Protein AF-A0A4P7ZDB2-F1 (afdb_monomer)

Radius of gyration: 15.03 Å; Cα contacts (8 Å, |Δi|>4): 192; chains: 1; bounding box: 40×28×38 Å

Foldseek 3Di:
DDQVVLQVLLVVLCVVVVAAEDEDDDAKAEDQVVSYIYAHRRDDLLSSLSSQLNNQCNVFPPVVHFPLLSSLRSNVSSCVSDPDDDPSSLVSQLVVSVVVVVVCVVVPPPGDDDDQPRCSCVSNVHHRDPDDD

Solvent-accessible surface area (backbone atoms only — not comparable to full-atom values): 7374 Å² total; per-residue (Å²): 137,54,51,67,58,51,39,52,48,52,51,49,55,25,60,78,66,67,34,49,81,38,88,34,94,77,61,68,46,56,39,55,92,74,34,30,32,31,30,42,79,47,75,44,66,52,40,36,44,51,44,36,25,32,51,10,50,59,73,24,51,48,65,87,54,50,70,65,44,20,52,35,21,5,47,50,39,23,57,72,69,39,96,71,79,48,73,64,30,54,53,49,52,23,54,52,48,48,51,52,49,56,53,41,65,75,50,60,89,75,56,78,75,72,59,52,86,40,67,47,28,69,63,48,70,45,83,50,63,80,76,86,126

Mean predicted aligned error: 4.01 Å

Sequence (133 aa):
MTVAQMAAHIAHLCETHEIVIEGHSRGGRAFRKERRVKIRPVKSAATYAVALHEVGHILGPWQSQTRLCSEAGAWMWAKEHALLWTPVMEQKLRACLASYMHWATRRSNHVSMPEPEHPFWALLGQPAPEASS

pLDDT: mean 92.91, std 9.24, range [42.84, 98.69]

Structure (mmCIF, N/CA/C/O backbone):
data_AF-A0A4P7ZDB2-F1
#
_entry.id   AF-A0A4P7ZDB2-F1
#
loop_
_atom_site.group_PDB
_atom_site.id
_atom_site.type_symbol
_atom_site.label_atom_id
_atom_site.label_alt_id
_atom_site.label_comp_id
_atom_site.label_asym_id
_atom_site.label_entity_id
_atom_site.label_seq_id
_atom_site.pdbx_PDB_ins_code
_atom_site.Cartn_x
_atom_site.Cartn_y
_atom_site.Cartn_z
_atom_site.occupancy
_atom_site.B_iso_or_equiv
_atom_site.auth_seq_id
_atom_site.auth_comp_id
_atom_site.auth_asym_id
_atom_site.auth_atom_id
_atom_site.pdbx_PDB_model_num
ATOM 1 N N . MET A 1 1 ? -8.780 11.590 9.733 1.00 88.00 1 MET A N 1
ATOM 2 C CA . MET A 1 1 ? -9.289 10.237 9.424 1.00 88.00 1 MET A CA 1
ATOM 3 C C . MET A 1 1 ? -9.073 9.327 10.627 1.00 88.00 1 MET A C 1
ATOM 5 O O . MET A 1 1 ? -7.991 9.364 11.200 1.00 88.00 1 MET A O 1
ATOM 9 N N . THR A 1 2 ? -10.086 8.565 11.041 1.00 96.62 2 THR A N 1
ATOM 10 C CA . THR A 1 2 ? -10.021 7.666 12.210 1.00 96.62 2 THR A CA 1
ATOM 11 C C . THR A 1 2 ? -9.536 6.262 11.834 1.00 96.62 2 THR A C 1
ATOM 13 O O . THR A 1 2 ? -9.562 5.872 10.667 1.00 96.62 2 THR A O 1
ATOM 16 N N . VAL A 1 3 ? -9.122 5.468 12.828 1.00 97.12 3 VAL A N 1
ATOM 17 C CA . VAL A 1 3 ? -8.747 4.055 12.625 1.00 97.12 3 VAL A CA 1
ATOM 18 C C . VAL A 1 3 ? -9.910 3.228 12.076 1.00 97.12 3 VAL A C 1
ATOM 20 O O . VAL A 1 3 ? -9.704 2.433 11.163 1.00 97.12 3 VAL A O 1
ATOM 23 N N . ALA A 1 4 ? -11.129 3.456 12.572 1.00 97.44 4 ALA A N 1
ATOM 24 C CA . ALA A 1 4 ? -12.321 2.762 12.094 1.00 97.44 4 ALA A CA 1
ATOM 25 C C . ALA A 1 4 ? -12.605 3.065 10.614 1.00 97.44 4 ALA A C 1
ATOM 27 O O . ALA A 1 4 ? -12.858 2.144 9.845 1.00 97.44 4 ALA A O 1
ATOM 28 N N . GLN A 1 5 ? -12.472 4.329 10.191 1.00 98.25 5 GLN A N 1
ATOM 29 C CA . GLN A 1 5 ? -12.617 4.716 8.781 1.00 98.25 5 GLN A CA 1
ATOM 30 C C . GLN A 1 5 ? -11.560 4.050 7.892 1.00 98.25 5 GLN A C 1
ATOM 32 O O . GLN A 1 5 ? -11.889 3.542 6.825 1.00 98.25 5 GLN A O 1
ATOM 37 N N . MET A 1 6 ? -10.302 3.997 8.342 1.00 98.25 6 MET A N 1
ATOM 38 C CA . MET A 1 6 ? -9.231 3.319 7.602 1.00 98.25 6 MET A CA 1
ATOM 39 C C . MET A 1 6 ? -9.490 1.816 7.449 1.00 98.25 6 MET A C 1
ATOM 41 O O . MET A 1 6 ? -9.291 1.263 6.370 1.00 98.25 6 MET A O 1
ATOM 45 N N . ALA A 1 7 ? -9.939 1.151 8.515 1.00 97.62 7 ALA A N 1
ATOM 46 C CA . ALA A 1 7 ? -10.265 -0.271 8.480 1.00 97.62 7 ALA A CA 1
ATOM 47 C C . ALA A 1 7 ? -11.471 -0.559 7.570 1.00 97.62 7 ALA A C 1
ATOM 49 O O . ALA A 1 7 ? -11.395 -1.453 6.730 1.00 97.62 7 ALA A O 1
ATOM 50 N N . ALA A 1 8 ? -12.541 0.234 7.693 1.00 98.06 8 ALA A N 1
ATOM 51 C CA . ALA A 1 8 ? -13.729 0.125 6.849 1.00 98.06 8 ALA A CA 1
ATOM 52 C C . ALA A 1 8 ? -13.392 0.335 5.369 1.00 98.06 8 ALA A C 1
ATOM 54 O O . ALA A 1 8 ? -13.885 -0.392 4.516 1.00 98.06 8 ALA A O 1
ATOM 55 N N . HIS A 1 9 ? -12.491 1.269 5.065 1.00 98.44 9 HIS A N 1
ATOM 56 C CA . HIS A 1 9 ? -12.034 1.496 3.702 1.00 98.44 9 HIS A CA 1
ATOM 57 C C . HIS A 1 9 ? -11.307 0.286 3.102 1.00 98.44 9 HIS A C 1
ATOM 59 O O . HIS A 1 9 ? -11.581 -0.089 1.967 1.00 98.44 9 HIS A O 1
ATOM 65 N N . ILE A 1 10 ? -10.405 -0.357 3.855 1.00 98.06 10 ILE A N 1
ATOM 66 C CA . ILE A 1 10 ? -9.743 -1.586 3.387 1.00 98.06 10 ILE A CA 1
ATOM 67 C C . ILE A 1 10 ? -10.762 -2.699 3.149 1.00 98.06 10 ILE A C 1
ATOM 69 O O . ILE A 1 10 ? -10.683 -3.375 2.125 1.00 98.06 10 ILE A O 1
ATOM 73 N N . ALA A 1 11 ? -11.714 -2.877 4.070 1.00 97.75 11 ALA A N 1
ATOM 74 C CA . ALA A 1 11 ? -12.772 -3.869 3.919 1.00 97.75 11 ALA A CA 1
ATOM 75 C C . ALA A 1 11 ? -13.603 -3.602 2.657 1.00 97.75 11 ALA A C 1
ATOM 77 O O . ALA A 1 11 ? -13.776 -4.510 1.853 1.00 97.75 11 ALA A O 1
ATOM 78 N N . HIS A 1 12 ? -14.014 -2.350 2.438 1.00 98.31 12 HIS A N 1
ATOM 79 C CA . HIS A 1 12 ? -14.782 -1.944 1.265 1.00 98.31 12 HIS A CA 1
ATOM 80 C C . HIS A 1 12 ? -14.029 -2.183 -0.050 1.00 98.31 12 HIS A C 1
ATOM 82 O O . HIS A 1 12 ? -14.594 -2.747 -0.983 1.00 98.31 12 HIS A O 1
ATOM 88 N N . LEU A 1 13 ? -12.746 -1.807 -0.128 1.00 98.12 13 LEU A N 1
ATOM 89 C CA . LEU A 1 13 ? -11.910 -2.090 -1.299 1.00 98.12 13 LEU A CA 1
ATOM 90 C C . LEU A 1 13 ? -11.812 -3.593 -1.567 1.00 98.12 13 LEU A C 1
ATOM 92 O O . LEU A 1 13 ? -11.950 -4.034 -2.705 1.00 98.12 13 LEU A O 1
ATOM 96 N N . CYS A 1 14 ? -11.570 -4.387 -0.524 1.00 97.69 14 CYS A N 1
ATOM 97 C CA . CYS A 1 14 ? -11.434 -5.826 -0.688 1.00 97.69 14 CYS A CA 1
ATOM 98 C C . CYS A 1 14 ? -12.758 -6.475 -1.100 1.00 97.69 14 CYS A C 1
ATOM 100 O O . CYS A 1 14 ? -12.755 -7.300 -2.000 1.00 97.69 14 CYS A O 1
ATOM 102 N N . GLU A 1 15 ? -13.883 -6.066 -0.519 1.00 97.88 15 GLU A N 1
ATOM 103 C CA . GLU A 1 15 ? -15.215 -6.536 -0.910 1.00 97.88 15 GLU A CA 1
ATOM 104 C C . GLU A 1 15 ? -15.527 -6.185 -2.371 1.00 97.88 15 GLU A C 1
ATOM 106 O O . GLU A 1 15 ? -15.845 -7.066 -3.164 1.00 97.88 15 GLU A O 1
ATOM 111 N N . THR A 1 16 ? -15.335 -4.920 -2.752 1.00 98.06 16 THR A N 1
ATOM 112 C CA . THR A 1 16 ? -15.613 -4.404 -4.106 1.00 98.06 16 THR A CA 1
ATOM 113 C C . THR A 1 16 ? -14.810 -5.131 -5.179 1.00 98.06 16 THR A C 1
ATOM 115 O O . THR A 1 16 ? -15.280 -5.340 -6.294 1.00 98.06 16 THR A O 1
ATOM 118 N N . HIS A 1 17 ? -13.580 -5.510 -4.846 1.00 97.31 17 HIS A N 1
ATOM 119 C CA . HIS A 1 17 ? -12.683 -6.200 -5.756 1.00 97.31 17 HIS A CA 1
ATOM 120 C C . HIS A 1 17 ? -12.639 -7.713 -5.514 1.00 97.31 17 HIS A C 1
ATOM 122 O O . HIS A 1 17 ? -11.753 -8.364 -6.058 1.00 97.31 17 HIS A O 1
ATOM 128 N N . GLU A 1 18 ? -13.535 -8.302 -4.725 1.00 97.56 18 GLU A N 1
ATOM 129 C CA . GLU A 1 18 ? -13.550 -9.753 -4.475 1.00 97.56 18 GLU A CA 1
ATOM 130 C C . GLU A 1 18 ? -12.183 -10.280 -3.984 1.00 97.56 18 GLU A C 1
ATOM 132 O O . GLU A 1 18 ? -11.644 -11.275 -4.475 1.00 97.56 18 GLU A O 1
ATOM 137 N N . ILE A 1 19 ? -11.564 -9.545 -3.060 1.00 97.81 19 ILE A N 1
ATOM 138 C CA . ILE A 1 19 ? -10.295 -9.883 -2.423 1.00 97.81 19 ILE A CA 1
ATOM 139 C C . ILE A 1 19 ? -10.575 -10.461 -1.039 1.00 97.81 19 ILE A C 1
ATOM 141 O O . ILE A 1 19 ? -11.137 -9.802 -0.166 1.00 97.81 19 ILE A O 1
ATOM 145 N N . VAL A 1 20 ? -10.113 -11.683 -0.799 1.00 97.00 20 VAL A N 1
ATOM 146 C CA . VAL A 1 20 ? -10.235 -12.331 0.509 1.00 97.00 20 VAL A CA 1
ATOM 147 C C . VAL A 1 20 ? -9.201 -11.751 1.477 1.00 97.00 20 VAL A C 1
ATOM 149 O O . VAL A 1 20 ? -8.001 -11.755 1.192 1.00 97.00 20 VAL A O 1
ATOM 152 N N . ILE A 1 21 ? -9.659 -11.289 2.644 1.00 94.44 21 ILE A N 1
ATOM 153 C CA . ILE A 1 21 ? -8.796 -10.829 3.739 1.00 94.44 21 ILE A CA 1
ATOM 154 C C . ILE A 1 21 ? -8.581 -11.963 4.741 1.00 94.44 21 ILE A C 1
ATOM 156 O O . ILE A 1 21 ? -9.527 -12.498 5.312 1.00 94.44 21 ILE A O 1
ATOM 160 N N . GLU A 1 22 ? -7.319 -12.251 5.043 1.00 93.50 22 GLU A N 1
ATOM 161 C CA . GLU A 1 22 ? -6.918 -13.112 6.151 1.00 93.50 22 GLU A CA 1
ATOM 162 C C . GLU A 1 22 ? -6.098 -12.333 7.188 1.00 93.50 22 GLU A C 1
ATOM 164 O O . GLU A 1 22 ? -5.227 -11.519 6.861 1.00 93.50 22 GLU A O 1
ATOM 169 N N . GLY A 1 23 ? -6.348 -12.609 8.468 1.00 86.94 23 GLY A N 1
ATOM 170 C CA . GLY A 1 23 ? -5.593 -12.006 9.561 1.00 86.94 23 GLY A CA 1
ATOM 171 C C . GLY A 1 23 ? -4.139 -12.483 9.591 1.00 86.94 23 GLY A C 1
ATOM 172 O O . GLY A 1 23 ? -3.850 -13.672 9.449 1.00 86.94 23 GLY A O 1
ATOM 173 N N . HIS A 1 24 ? -3.209 -11.558 9.830 1.00 81.19 24 HIS A N 1
ATOM 174 C CA . HIS A 1 24 ? -1.789 -11.872 9.969 1.00 81.19 24 HIS A CA 1
ATOM 175 C C . HIS A 1 24 ? -1.149 -11.159 11.165 1.00 81.19 24 HIS A C 1
ATOM 177 O O . HIS A 1 24 ? -1.390 -9.979 11.427 1.00 81.19 24 HIS A O 1
ATOM 183 N N . SER A 1 25 ? -0.291 -11.867 11.903 1.00 75.62 25 SER A N 1
ATOM 184 C CA . SER A 1 25 ? 0.356 -11.322 13.103 1.00 75.62 25 SER A CA 1
ATOM 185 C C . SER A 1 25 ? 1.577 -10.445 12.772 1.00 75.62 25 SER A C 1
ATOM 187 O O . SER A 1 25 ? 1.852 -9.450 13.459 1.00 75.62 25 SER A O 1
ATOM 189 N N . ARG A 1 26 ? 2.311 -10.751 11.689 1.00 71.44 26 ARG A N 1
ATOM 190 C CA . ARG A 1 26 ? 3.589 -10.095 11.346 1.00 71.44 26 ARG A CA 1
ATOM 191 C C . ARG A 1 26 ? 3.678 -9.665 9.878 1.00 71.44 26 ARG A C 1
ATOM 193 O O . ARG A 1 26 ? 4.020 -10.462 9.023 1.00 71.44 26 ARG A O 1
ATOM 200 N N . GLY A 1 27 ? 3.433 -8.386 9.595 1.00 73.44 27 GLY A N 1
ATOM 201 C CA . GLY A 1 27 ? 3.536 -7.838 8.233 1.00 73.44 27 GLY A CA 1
ATOM 202 C C . GLY A 1 27 ? 2.319 -8.164 7.366 1.00 73.44 27 GLY A C 1
ATOM 203 O O . GLY A 1 27 ? 1.242 -8.413 7.913 1.00 73.44 27 GLY A O 1
ATOM 204 N N . GLY A 1 28 ? 2.508 -8.153 6.049 1.00 85.50 28 GLY A N 1
ATOM 205 C CA . GLY A 1 28 ? 1.488 -8.487 5.063 1.00 85.50 28 GLY A CA 1
ATOM 206 C C . GLY A 1 28 ? 2.025 -9.394 3.954 1.00 85.50 28 GLY A C 1
ATOM 207 O O . GLY A 1 28 ? 3.235 -9.624 3.859 1.00 85.50 28 GLY A O 1
ATOM 208 N N . ARG A 1 29 ? 1.108 -10.003 3.200 1.00 92.44 29 ARG A N 1
ATOM 209 C CA . ARG A 1 29 ? 1.416 -10.760 1.982 1.00 92.44 29 ARG A CA 1
ATOM 210 C C . ARG A 1 29 ? 0.206 -10.807 1.057 1.00 92.44 29 ARG A C 1
ATOM 212 O O . ARG A 1 29 ? -0.867 -11.215 1.489 1.00 92.44 29 ARG A O 1
ATOM 219 N N . ALA A 1 30 ? 0.415 -10.555 -0.227 1.00 94.12 30 ALA A N 1
ATOM 220 C CA . ALA A 1 30 ? -0.584 -10.769 -1.266 1.00 94.12 30 ALA A CA 1
ATOM 221 C C . ALA A 1 30 ? -0.371 -12.074 -2.055 1.00 94.12 30 ALA A C 1
ATOM 223 O O . ALA A 1 30 ? 0.755 -12.490 -2.335 1.00 94.12 30 ALA A O 1
ATOM 224 N N . PHE A 1 31 ? -1.479 -12.690 -2.460 1.00 94.19 31 PHE A N 1
ATOM 225 C CA . PHE A 1 31 ? -1.564 -13.854 -3.336 1.00 94.19 31 PHE A CA 1
ATOM 226 C C . PHE A 1 31 ? -2.419 -13.477 -4.549 1.00 94.19 31 PHE A C 1
ATOM 228 O O . PHE A 1 31 ? -3.633 -13.679 -4.576 1.00 94.19 31 PHE A O 1
ATOM 235 N N . ARG A 1 32 ? -1.779 -12.880 -5.560 1.00 92.56 32 ARG A N 1
ATOM 236 C CA . ARG A 1 32 ? -2.467 -12.251 -6.699 1.00 92.56 32 ARG A CA 1
ATOM 237 C C . ARG A 1 32 ? -3.412 -13.192 -7.453 1.00 92.56 32 ARG A C 1
ATOM 239 O O . ARG A 1 32 ? -4.526 -12.794 -7.769 1.00 92.56 32 ARG A O 1
ATOM 246 N N . LYS A 1 33 ? -2.987 -14.432 -7.729 1.00 93.38 33 LYS A N 1
ATOM 247 C CA . LYS A 1 33 ? -3.803 -15.421 -8.463 1.00 93.38 33 LYS A CA 1
ATOM 248 C C . LYS A 1 33 ? -5.043 -15.863 -7.682 1.00 93.38 33 LYS A C 1
ATOM 250 O O . LYS A 1 33 ? -6.067 -16.143 -8.284 1.00 93.38 33 LYS A O 1
ATOM 255 N N . GLU A 1 34 ? -4.937 -15.900 -6.359 1.00 94.94 34 GLU A N 1
ATOM 256 C CA . GLU A 1 34 ? -6.010 -16.309 -5.446 1.00 94.94 34 GLU A CA 1
ATOM 257 C C . GLU A 1 34 ? -6.883 -15.126 -5.007 1.00 94.94 34 GLU A C 1
ATOM 259 O O . GLU A 1 34 ? -7.773 -15.313 -4.186 1.00 94.94 34 GLU A O 1
ATOM 264 N N . ARG A 1 35 ? -6.590 -13.908 -5.492 1.00 96.19 35 ARG A N 1
ATOM 265 C CA . ARG A 1 35 ? -7.195 -12.647 -5.035 1.00 96.19 35 ARG A CA 1
ATOM 266 C C . ARG A 1 35 ? -7.292 -12.579 -3.513 1.00 96.19 35 ARG A C 1
ATOM 268 O O . ARG A 1 35 ? -8.351 -12.371 -2.937 1.00 96.19 35 ARG A O 1
ATOM 275 N N . ARG A 1 36 ? -6.168 -12.787 -2.837 1.00 97.12 36 ARG A N 1
ATOM 276 C CA . ARG A 1 36 ? -6.148 -12.894 -1.379 1.00 97.12 36 ARG A CA 1
ATOM 277 C C . ARG A 1 36 ? -5.019 -12.086 -0.778 1.00 97.12 36 ARG A C 1
ATOM 279 O O . ARG A 1 36 ? -3.904 -12.104 -1.295 1.00 97.12 36 ARG A O 1
ATOM 286 N N . VAL A 1 37 ? -5.285 -11.428 0.343 1.00 96.62 37 VAL A N 1
ATOM 287 C CA . VAL A 1 37 ? -4.276 -10.717 1.129 1.00 96.62 37 VAL A CA 1
ATOM 288 C C . VAL A 1 37 ? -4.273 -11.196 2.571 1.00 96.62 37 VAL A C 1
ATOM 290 O O . VAL A 1 37 ? -5.306 -11.415 3.195 1.00 96.62 37 VAL A O 1
ATOM 293 N N . LYS A 1 38 ? -3.073 -11.314 3.121 1.00 95.69 38 LYS A N 1
ATOM 294 C CA . LYS A 1 38 ? -2.811 -11.441 4.547 1.00 95.69 38 LYS A CA 1
ATOM 295 C C . LYS A 1 38 ? -2.392 -10.077 5.054 1.00 95.69 38 LYS A C 1
ATOM 297 O O . LYS A 1 38 ? -1.363 -9.570 4.619 1.00 95.69 38 LYS A O 1
ATOM 302 N N . ILE A 1 39 ? -3.154 -9.495 5.974 1.00 93.94 39 ILE A N 1
ATOM 303 C CA . ILE A 1 39 ? -2.851 -8.173 6.536 1.00 93.94 39 ILE A CA 1
ATOM 304 C C . ILE A 1 39 ? -2.961 -8.173 8.056 1.00 93.94 39 ILE A C 1
ATOM 306 O O . ILE A 1 39 ? -3.748 -8.898 8.669 1.00 93.94 39 ILE A O 1
ATOM 310 N N . ARG A 1 40 ? -2.158 -7.318 8.688 1.00 92.50 40 ARG A N 1
ATOM 311 C CA . ARG A 1 40 ? -2.352 -6.966 10.095 1.00 92.50 40 ARG A CA 1
ATOM 312 C C . ARG A 1 40 ? -3.605 -6.089 10.230 1.00 92.50 40 ARG A C 1
ATOM 314 O O . ARG A 1 40 ? -3.847 -5.274 9.341 1.00 92.50 40 ARG A O 1
ATOM 321 N N . PRO A 1 41 ? -4.337 -6.154 11.360 1.00 94.19 41 PRO A N 1
ATOM 322 C CA . PRO A 1 41 ? -5.377 -5.177 11.650 1.00 94.19 41 PRO A CA 1
ATOM 323 C C . PRO A 1 41 ? -4.874 -3.736 11.511 1.00 94.19 41 PRO A C 1
ATOM 325 O O . PRO A 1 41 ? -3.788 -3.392 11.996 1.00 94.19 41 PRO A O 1
ATOM 328 N N . VAL A 1 42 ? -5.689 -2.894 10.883 1.00 95.94 42 VAL A N 1
ATOM 329 C CA . VAL A 1 42 ? -5.414 -1.467 10.737 1.00 95.94 42 VAL A CA 1
ATOM 330 C C . VAL A 1 42 ? -5.593 -0.792 12.094 1.00 95.94 42 VAL A C 1
ATOM 332 O O . VAL A 1 42 ? -6.689 -0.756 12.641 1.00 95.94 42 VAL A O 1
ATOM 335 N N . LYS A 1 43 ? -4.497 -0.280 12.655 1.00 96.19 43 LYS A N 1
ATOM 336 C CA . LYS A 1 43 ? -4.449 0.380 13.974 1.00 96.19 43 LYS A CA 1
ATOM 337 C C . LYS A 1 43 ? -3.827 1.779 13.923 1.00 96.19 43 LYS A C 1
ATOM 339 O O . LYS A 1 43 ? -3.771 2.471 14.931 1.00 96.19 43 LYS A O 1
ATOM 344 N N . SER A 1 44 ? -3.309 2.181 12.766 1.00 96.62 44 SER A N 1
ATOM 345 C CA . SER A 1 44 ? -2.576 3.429 12.550 1.00 96.62 44 SER A CA 1
ATOM 346 C C . SER A 1 44 ? -2.467 3.738 11.057 1.00 96.62 44 SER A C 1
ATOM 348 O O . SER A 1 44 ? -2.641 2.843 10.230 1.00 96.62 44 SER A O 1
ATOM 350 N N . ALA A 1 45 ? -2.075 4.967 10.708 1.00 97.88 45 ALA A N 1
ATOM 351 C CA . ALA A 1 45 ? -1.790 5.345 9.322 1.00 97.88 45 ALA A CA 1
ATOM 352 C C . ALA A 1 45 ? -0.735 4.429 8.666 1.00 97.88 45 ALA A C 1
ATOM 354 O O . ALA 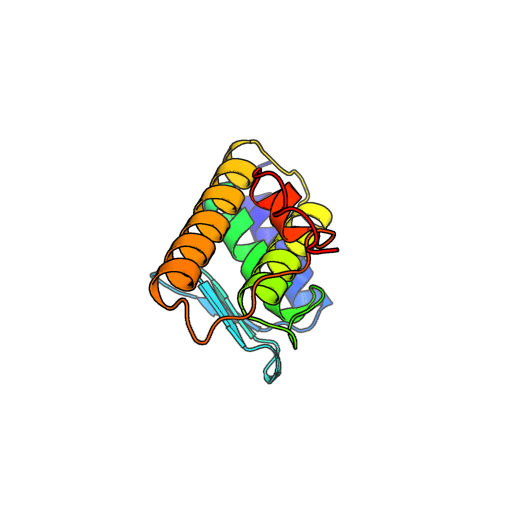A 1 45 ? -0.883 4.029 7.517 1.00 97.88 45 ALA A O 1
ATOM 355 N N . ALA A 1 46 ? 0.294 4.010 9.411 1.00 96.69 46 ALA A N 1
ATOM 356 C CA . ALA A 1 46 ? 1.327 3.112 8.891 1.00 96.69 46 ALA A CA 1
ATOM 357 C C . ALA A 1 46 ? 0.798 1.699 8.583 1.00 96.69 46 ALA A C 1
ATOM 359 O O . ALA A 1 46 ? 1.176 1.104 7.578 1.00 96.69 46 ALA A O 1
ATOM 360 N N . THR A 1 47 ? -0.066 1.143 9.440 1.00 96.25 47 THR A N 1
ATOM 361 C CA . THR A 1 47 ? -0.671 -0.182 9.185 1.00 96.25 47 THR A CA 1
ATOM 362 C C . THR A 1 47 ? -1.733 -0.124 8.091 1.00 96.25 47 THR A C 1
ATOM 364 O O . THR A 1 47 ? -1.852 -1.075 7.328 1.00 96.25 47 THR A O 1
ATOM 367 N N . TYR A 1 48 ? -2.427 1.007 7.957 1.00 98.00 48 TYR A N 1
ATOM 368 C CA . TYR A 1 48 ? -3.308 1.292 6.828 1.00 98.00 48 TYR A CA 1
ATOM 369 C C . TYR A 1 48 ? -2.545 1.353 5.498 1.00 98.00 48 TYR A C 1
ATOM 371 O O . TYR A 1 48 ? -2.926 0.669 4.556 1.00 98.00 48 TYR A O 1
ATOM 379 N N . ALA A 1 49 ? -1.424 2.080 5.435 1.00 98.12 49 ALA A N 1
ATOM 380 C CA . ALA A 1 49 ? -0.579 2.139 4.239 1.00 98.12 49 ALA A CA 1
ATOM 381 C C . ALA A 1 49 ? -0.062 0.760 3.811 1.00 98.12 49 ALA A C 1
ATOM 383 O O . ALA A 1 49 ? -0.071 0.444 2.627 1.00 98.12 49 ALA A O 1
ATOM 384 N N . VAL A 1 50 ? 0.344 -0.082 4.768 1.00 97.25 50 VAL A N 1
ATOM 385 C CA . VAL A 1 50 ? 0.745 -1.466 4.469 1.00 97.25 50 VAL A CA 1
ATOM 386 C C . VAL A 1 50 ? -0.438 -2.282 3.945 1.00 97.25 50 VAL A C 1
ATOM 388 O O . VAL A 1 50 ? -0.276 -3.003 2.973 1.00 97.25 50 VAL A O 1
ATOM 391 N N . ALA A 1 51 ? -1.630 -2.156 4.535 1.00 97.69 51 ALA A N 1
ATOM 392 C CA . ALA A 1 51 ? -2.809 -2.861 4.035 1.00 97.69 51 ALA A CA 1
ATOM 393 C C . ALA A 1 51 ? -3.164 -2.445 2.595 1.00 97.69 51 ALA A C 1
ATOM 395 O O . ALA A 1 51 ? -3.399 -3.312 1.759 1.00 97.69 51 ALA A O 1
ATOM 396 N N . LEU A 1 52 ? -3.124 -1.142 2.287 1.00 98.62 52 LEU A N 1
ATOM 397 C CA . LEU A 1 52 ? -3.294 -0.634 0.922 1.00 98.62 52 LEU A CA 1
ATOM 398 C C . LEU A 1 52 ? -2.230 -1.187 -0.031 1.00 98.62 52 LEU A C 1
ATOM 400 O O . LEU A 1 52 ? -2.554 -1.550 -1.154 1.00 98.62 52 LEU A O 1
ATOM 404 N N . HIS A 1 53 ? -0.976 -1.277 0.411 1.00 98.44 53 HIS A N 1
ATOM 405 C CA . HIS A 1 53 ? 0.114 -1.848 -0.377 1.00 98.44 53 HIS A CA 1
ATOM 406 C C . HIS A 1 53 ? -0.117 -3.330 -0.710 1.00 98.44 53 HIS A C 1
ATOM 408 O O . HIS A 1 53 ? 0.045 -3.719 -1.863 1.00 98.44 53 HIS A O 1
ATOM 414 N N . GLU A 1 54 ? -0.584 -4.148 0.240 1.00 98.19 54 GLU A N 1
ATOM 415 C CA . GLU A 1 54 ? -0.924 -5.549 -0.057 1.00 98.19 54 GLU A CA 1
ATOM 416 C C . GLU A 1 54 ? -2.082 -5.666 -1.060 1.00 98.19 54 GLU A C 1
ATOM 418 O O . GLU A 1 54 ? -2.062 -6.530 -1.933 1.00 98.19 54 GLU A O 1
ATOM 423 N N . VAL A 1 55 ? -3.077 -4.776 -0.987 1.00 98.25 55 VAL A N 1
ATOM 424 C CA . VAL A 1 55 ? -4.135 -4.692 -2.011 1.00 98.25 55 VAL A CA 1
ATOM 425 C C . VAL A 1 55 ? -3.552 -4.241 -3.357 1.00 98.25 55 VAL A C 1
ATOM 427 O O . VAL A 1 55 ? -3.881 -4.803 -4.404 1.00 98.25 55 VAL A O 1
ATOM 430 N N . GLY A 1 56 ? -2.611 -3.297 -3.338 1.00 98.44 56 GLY A N 1
ATOM 431 C CA . GLY A 1 56 ? -1.866 -2.833 -4.506 1.00 98.44 56 GLY A CA 1
ATOM 432 C C . GLY A 1 56 ? -1.060 -3.938 -5.191 1.00 98.44 56 GLY A C 1
ATOM 433 O O . GLY A 1 56 ? -0.893 -3.902 -6.404 1.00 98.44 56 GLY A O 1
ATOM 434 N N . HIS A 1 57 ? -0.636 -4.981 -4.480 1.00 98.25 57 HIS A N 1
ATOM 435 C CA . HIS A 1 57 ? -0.030 -6.153 -5.122 1.00 98.25 57 HIS A CA 1
ATOM 436 C C . HIS A 1 57 ? -1.011 -6.982 -5.966 1.00 98.25 57 HIS A C 1
ATOM 438 O O . HIS A 1 57 ? -0.596 -7.781 -6.810 1.00 98.25 57 HIS A O 1
ATOM 444 N N . ILE A 1 58 ? -2.317 -6.812 -5.758 1.00 98.06 58 ILE A N 1
ATOM 445 C CA . ILE A 1 58 ? -3.357 -7.448 -6.572 1.00 98.06 58 ILE A CA 1
ATOM 446 C C . ILE A 1 58 ? -3.773 -6.524 -7.719 1.00 98.06 58 ILE A C 1
ATOM 448 O O . ILE A 1 58 ? -3.884 -6.989 -8.856 1.00 98.06 58 ILE A O 1
ATOM 452 N N . LEU A 1 59 ? -3.998 -5.242 -7.416 1.00 98.19 59 LEU A N 1
ATOM 453 C CA . LEU A 1 59 ? -4.664 -4.285 -8.310 1.00 98.19 59 LEU A CA 1
ATOM 454 C C . LEU A 1 59 ? -3.722 -3.293 -9.001 1.00 98.19 59 LEU A C 1
ATOM 456 O O . LEU A 1 59 ? -4.081 -2.717 -10.024 1.00 98.19 59 LEU A O 1
ATOM 460 N N . GLY A 1 60 ? -2.530 -3.083 -8.453 1.00 97.81 60 GLY A N 1
ATOM 461 C CA . GLY A 1 60 ? -1.558 -2.135 -8.975 1.00 97.81 60 GLY A CA 1
ATOM 462 C C . GLY A 1 60 ? -0.896 -2.604 -10.274 1.00 97.81 60 GLY A C 1
ATOM 463 O O . GLY A 1 60 ? -0.976 -3.777 -10.652 1.00 97.81 60 GLY A O 1
ATOM 464 N N . PRO A 1 61 ? -0.202 -1.697 -10.976 1.00 97.75 61 PRO A N 1
ATOM 465 C CA . PRO A 1 61 ? 0.510 -2.029 -12.203 1.00 97.75 61 PRO A CA 1
ATOM 466 C C . PRO A 1 61 ? 1.792 -2.824 -11.930 1.00 97.75 61 PRO A C 1
ATOM 468 O O . PRO A 1 61 ? 2.237 -2.964 -10.793 1.00 97.75 61 PRO A O 1
ATOM 471 N N . TRP A 1 62 ? 2.392 -3.354 -12.998 1.00 97.25 62 TRP A N 1
ATOM 472 C CA . TRP A 1 62 ? 3.721 -3.990 -12.998 1.00 97.25 62 TRP A CA 1
ATOM 473 C C . TRP A 1 62 ? 3.885 -5.229 -12.105 1.00 97.25 62 TRP A C 1
ATOM 475 O O . TRP A 1 62 ? 5.003 -5.671 -11.858 1.00 97.25 62 TRP A O 1
ATOM 485 N N . GLN A 1 63 ? 2.792 -5.864 -11.676 1.00 96.50 63 GLN A N 1
ATOM 486 C CA . GLN A 1 63 ? 2.855 -7.060 -10.819 1.00 96.50 63 GLN A CA 1
ATOM 487 C C . GLN A 1 63 ? 3.408 -8.308 -11.531 1.00 96.50 63 GLN A C 1
ATOM 489 O O . GLN A 1 63 ? 3.664 -9.323 -10.890 1.00 96.50 63 GLN A O 1
ATOM 494 N N . SER A 1 64 ? 3.586 -8.251 -12.854 1.00 94.06 64 SER A N 1
ATOM 495 C CA . SER A 1 64 ? 4.285 -9.267 -13.653 1.00 94.06 64 SER A CA 1
ATOM 496 C C . SER A 1 64 ? 5.729 -8.889 -14.001 1.00 94.06 64 SER A C 1
ATOM 498 O O . SER A 1 64 ? 6.389 -9.651 -14.702 1.00 94.06 64 SER A O 1
ATOM 500 N N . GLN A 1 65 ? 6.205 -7.716 -13.575 1.00 94.62 65 GLN A N 1
ATOM 501 C CA . GLN A 1 65 ? 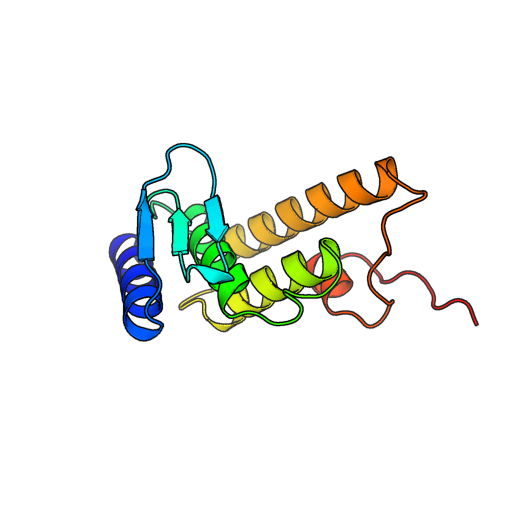7.570 -7.252 -13.827 1.00 94.62 65 GLN A CA 1
ATOM 502 C C . GLN A 1 65 ? 8.515 -7.651 -12.682 1.00 94.62 65 GLN A C 1
ATOM 504 O O . GLN A 1 65 ? 8.195 -8.498 -11.845 1.00 94.62 65 GLN A O 1
ATOM 509 N N . THR A 1 66 ? 9.712 -7.059 -12.656 1.00 93.69 66 THR A N 1
ATOM 510 C CA . THR A 1 66 ? 10.713 -7.298 -11.615 1.00 93.69 66 THR A CA 1
ATOM 511 C C . THR A 1 66 ? 10.169 -6.954 -10.228 1.00 93.69 66 THR A C 1
ATOM 513 O O . THR A 1 66 ? 9.227 -6.171 -10.074 1.00 93.69 66 THR A O 1
ATOM 516 N N . ARG A 1 67 ? 10.803 -7.512 -9.186 1.00 94.00 67 ARG A N 1
ATOM 517 C CA . ARG A 1 67 ? 10.418 -7.252 -7.792 1.00 94.00 67 ARG A CA 1
ATOM 518 C C . ARG A 1 67 ? 10.332 -5.747 -7.519 1.00 94.00 67 ARG A C 1
ATOM 520 O O . ARG A 1 67 ? 9.307 -5.304 -7.024 1.00 94.00 67 ARG A O 1
ATOM 527 N N . LEU A 1 68 ? 11.346 -4.965 -7.891 1.00 95.31 68 LEU A N 1
ATOM 528 C CA . LEU A 1 68 ? 11.366 -3.519 -7.637 1.00 95.31 68 LEU A CA 1
ATOM 529 C C . LEU A 1 68 ? 10.217 -2.782 -8.345 1.00 95.31 68 LEU A C 1
ATOM 531 O O . LEU A 1 68 ? 9.541 -1.974 -7.707 1.00 95.31 68 LEU A O 1
ATOM 535 N N . CYS A 1 69 ? 9.931 -3.110 -9.610 1.00 96.56 69 CYS A N 1
ATOM 536 C CA . CYS A 1 69 ? 8.799 -2.525 -10.334 1.00 96.56 69 CYS A CA 1
ATOM 537 C C . CYS A 1 69 ? 7.455 -2.903 -9.692 1.00 96.56 69 CYS A C 1
ATOM 539 O O . CYS A 1 69 ? 6.609 -2.035 -9.489 1.00 96.56 69 CYS A O 1
ATOM 541 N N . SER A 1 70 ? 7.273 -4.171 -9.305 1.00 97.06 70 SER A N 1
ATOM 542 C CA . SER A 1 70 ? 6.038 -4.638 -8.656 1.00 97.06 70 SER A CA 1
ATOM 543 C C . SER A 1 70 ? 5.791 -3.968 -7.297 1.00 97.06 70 SER A C 1
ATOM 545 O O . SER A 1 70 ? 4.661 -3.583 -6.996 1.00 97.06 70 SER A O 1
ATOM 547 N N . GLU A 1 71 ? 6.846 -3.755 -6.502 1.00 97.75 71 GLU A N 1
ATOM 548 C CA . GLU A 1 71 ? 6.770 -3.050 -5.219 1.00 97.75 71 GLU A CA 1
ATOM 549 C C . GLU A 1 71 ? 6.397 -1.576 -5.432 1.00 97.75 71 GLU A C 1
ATOM 551 O O . GLU A 1 71 ? 5.508 -1.062 -4.751 1.00 97.75 71 GLU A O 1
ATOM 556 N N . ALA A 1 72 ? 7.007 -0.902 -6.416 1.00 97.94 72 ALA A N 1
ATOM 557 C CA . ALA A 1 72 ? 6.623 0.462 -6.782 1.00 97.94 72 ALA A CA 1
ATOM 558 C C . ALA A 1 72 ? 5.172 0.543 -7.262 1.00 97.94 72 ALA A C 1
ATOM 560 O O . ALA A 1 72 ? 4.451 1.437 -6.831 1.00 97.94 72 ALA A O 1
ATOM 561 N N . GLY A 1 73 ? 4.721 -0.393 -8.099 1.00 98.38 73 GLY A N 1
ATOM 562 C CA . GLY A 1 73 ? 3.340 -0.430 -8.579 1.00 98.38 73 GLY A CA 1
ATOM 563 C C . GLY A 1 73 ? 2.331 -0.586 -7.444 1.00 98.38 73 GLY A C 1
ATOM 564 O O . GLY A 1 73 ? 1.330 0.127 -7.402 1.00 98.38 73 GLY A O 1
ATOM 565 N N . ALA A 1 74 ? 2.631 -1.448 -6.472 1.00 98.62 74 ALA A N 1
ATOM 566 C CA . ALA A 1 74 ? 1.785 -1.641 -5.301 1.00 98.62 74 ALA A CA 1
ATOM 567 C C . ALA A 1 74 ? 1.715 -0.382 -4.421 1.00 98.62 74 ALA A C 1
ATOM 569 O O . ALA A 1 74 ? 0.634 0.024 -3.995 1.00 98.62 74 ALA A O 1
ATOM 570 N N . TRP A 1 75 ? 2.854 0.274 -4.175 1.00 98.56 75 TRP A N 1
ATOM 571 C CA . TRP A 1 75 ? 2.903 1.525 -3.412 1.00 98.56 75 TRP A CA 1
ATOM 572 C C . TRP A 1 75 ? 2.267 2.713 -4.139 1.00 98.56 75 TRP A C 1
ATOM 574 O O . TRP A 1 75 ? 1.633 3.549 -3.496 1.00 98.56 75 TRP A O 1
ATOM 584 N N . MET A 1 76 ? 2.404 2.780 -5.463 1.00 98.50 76 MET A N 1
ATOM 585 C CA . MET A 1 76 ? 1.766 3.803 -6.287 1.00 98.50 76 MET A CA 1
ATOM 586 C C . MET A 1 76 ? 0.245 3.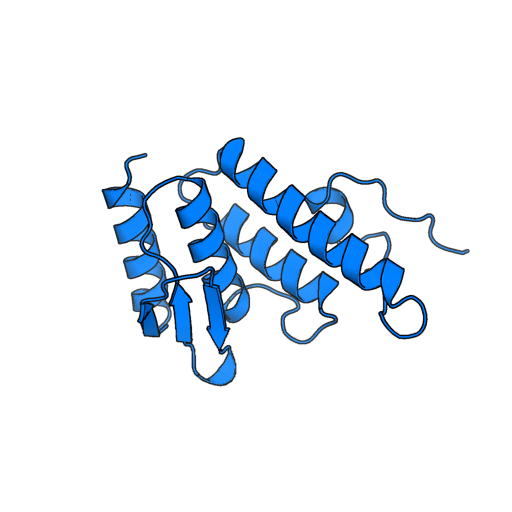679 -6.216 1.00 98.50 76 MET A C 1
ATOM 588 O O . MET A 1 76 ? -0.426 4.653 -5.882 1.00 98.50 76 MET A O 1
ATOM 592 N N . TRP A 1 77 ? -0.278 2.466 -6.422 1.00 98.69 77 TRP A N 1
ATOM 593 C CA . TRP A 1 77 ? -1.706 2.184 -6.287 1.00 98.69 77 TRP A CA 1
ATOM 594 C C . TRP A 1 77 ? -2.213 2.536 -4.883 1.00 98.69 77 TRP A C 1
ATOM 596 O O . TRP A 1 77 ? -3.225 3.220 -4.737 1.00 98.69 77 TRP A O 1
ATOM 606 N N . ALA A 1 78 ? -1.464 2.145 -3.845 1.00 98.69 78 ALA A N 1
ATOM 607 C CA . ALA A 1 78 ? -1.797 2.456 -2.460 1.00 98.69 78 ALA A CA 1
ATOM 608 C C . ALA A 1 78 ? -1.895 3.966 -2.200 1.00 98.69 78 ALA A C 1
ATOM 610 O O . ALA A 1 78 ? -2.778 4.403 -1.466 1.00 98.69 78 ALA A O 1
ATOM 611 N N . LYS A 1 79 ? -0.998 4.762 -2.787 1.00 98.44 79 LYS A N 1
ATOM 612 C CA . LYS A 1 79 ? -0.992 6.220 -2.633 1.00 98.44 79 LYS A CA 1
ATOM 613 C C . LYS A 1 79 ? -2.168 6.885 -3.344 1.00 98.44 79 LYS A C 1
ATOM 615 O O . LYS A 1 79 ? -2.763 7.794 -2.776 1.00 98.44 79 LYS A O 1
ATOM 620 N N . GLU A 1 80 ? -2.510 6.411 -4.536 1.00 98.38 80 GLU A N 1
ATOM 621 C CA . GLU A 1 80 ? -3.643 6.904 -5.328 1.00 98.38 80 GLU A CA 1
ATOM 622 C C . GLU A 1 80 ? -4.998 6.594 -4.673 1.00 98.38 80 GLU A C 1
ATOM 624 O O . GLU A 1 80 ? -5.890 7.435 -4.671 1.00 98.38 80 GLU A O 1
ATOM 629 N N . HIS A 1 81 ? -5.137 5.411 -4.069 1.00 98.56 81 HIS A N 1
ATOM 630 C CA . HIS A 1 81 ? -6.408 4.939 -3.510 1.00 98.56 81 HIS A CA 1
ATOM 631 C C . HIS A 1 81 ? -6.558 5.220 -2.011 1.00 98.56 81 HIS A C 1
ATOM 633 O O . HIS A 1 81 ? -7.570 4.869 -1.409 1.00 98.56 81 HIS A O 1
ATOM 639 N N . ALA A 1 82 ? -5.566 5.827 -1.360 1.00 98.44 82 ALA A N 1
ATOM 640 C CA . ALA A 1 82 ? -5.704 6.209 0.037 1.00 98.44 82 ALA A CA 1
ATOM 641 C C . ALA A 1 82 ? -6.729 7.339 0.191 1.00 98.44 82 ALA A C 1
ATOM 643 O O . ALA A 1 82 ? -6.621 8.376 -0.453 1.00 98.44 82 ALA A O 1
ATOM 644 N N . LEU A 1 83 ? -7.646 7.203 1.153 1.00 97.88 83 LEU A N 1
ATOM 645 C CA . LEU A 1 83 ? -8.563 8.291 1.524 1.00 97.88 83 LEU A CA 1
ATOM 646 C C . LEU A 1 83 ? -7.818 9.553 1.993 1.00 97.88 83 LEU A C 1
ATOM 648 O O . LEU A 1 83 ? -8.299 10.672 1.844 1.00 97.88 83 LEU A O 1
ATOM 652 N N . LEU A 1 84 ? -6.652 9.361 2.612 1.00 97.19 84 LEU A N 1
ATOM 653 C CA . LEU A 1 84 ? -5.702 10.413 2.950 1.00 97.19 84 LEU A CA 1
ATOM 654 C C . LEU A 1 84 ? -4.304 9.804 2.982 1.00 97.19 84 LEU A C 1
ATOM 656 O O . LEU A 1 84 ? -4.063 8.836 3.707 1.00 97.19 84 LEU A O 1
ATOM 660 N N . TRP A 1 85 ? -3.374 10.417 2.258 1.00 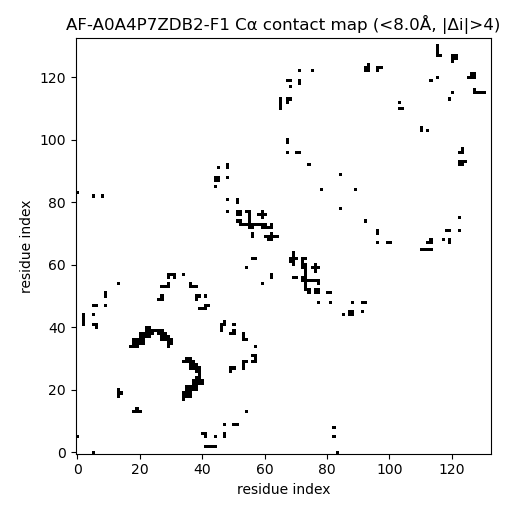98.25 85 TRP A N 1
ATOM 661 C CA . TRP A 1 85 ? -1.967 10.049 2.299 1.00 98.25 85 TRP A CA 1
ATOM 662 C C . TRP A 1 85 ? -1.193 10.980 3.238 1.00 98.25 85 TRP A C 1
ATOM 664 O O . TRP A 1 85 ? -1.064 12.175 2.984 1.00 98.25 85 TRP A O 1
ATOM 674 N N . THR A 1 86 ? -0.700 10.447 4.357 1.00 98.12 86 THR A N 1
ATOM 675 C CA . THR A 1 86 ? -0.039 11.250 5.405 1.00 98.12 86 THR A CA 1
ATOM 676 C C . THR A 1 86 ? 1.490 11.155 5.332 1.00 98.12 86 THR A C 1
ATOM 678 O O . THR A 1 86 ? 2.014 10.171 4.805 1.00 98.12 86 THR A O 1
ATOM 681 N N . PRO A 1 87 ? 2.239 12.094 5.944 1.00 98.06 87 PRO A N 1
ATOM 682 C CA . PRO A 1 87 ? 3.702 12.012 6.011 1.00 98.06 87 PRO A CA 1
ATOM 683 C C . PRO A 1 87 ? 4.236 10.706 6.625 1.00 98.06 87 PRO A C 1
ATOM 685 O O . PRO A 1 87 ? 5.257 10.185 6.187 1.00 98.06 87 PRO A O 1
ATOM 688 N N . VAL A 1 88 ? 3.522 10.122 7.597 1.00 97.81 88 VAL A N 1
ATOM 689 C CA . VAL A 1 88 ? 3.881 8.821 8.197 1.00 97.81 88 VAL A CA 1
ATOM 690 C C . VAL A 1 88 ? 3.788 7.687 7.170 1.00 97.81 88 VAL A C 1
ATOM 692 O O . VAL A 1 88 ? 4.608 6.770 7.170 1.00 97.81 88 VAL A O 1
ATOM 695 N N . MET A 1 89 ? 2.793 7.741 6.284 1.00 98.38 89 MET A N 1
ATOM 696 C CA . MET A 1 89 ? 2.603 6.754 5.217 1.00 98.38 89 MET A CA 1
ATOM 697 C C . MET A 1 89 ? 3.670 6.913 4.135 1.00 98.38 89 MET A C 1
ATOM 699 O O . MET A 1 89 ? 4.253 5.921 3.706 1.00 98.38 89 MET A O 1
ATOM 703 N N . GLU A 1 90 ? 3.996 8.157 3.776 1.00 98.38 90 GLU A N 1
ATOM 704 C CA . GLU A 1 90 ? 5.095 8.478 2.863 1.00 98.38 90 GLU A CA 1
ATOM 705 C C . GLU A 1 90 ? 6.441 7.957 3.396 1.00 98.38 90 GLU A C 1
ATOM 707 O O . GLU A 1 90 ? 7.175 7.282 2.676 1.00 98.38 90 GLU A O 1
ATOM 712 N N . GLN A 1 91 ? 6.748 8.188 4.678 1.00 97.75 91 GLN A N 1
ATOM 713 C CA . GLN A 1 91 ? 7.957 7.653 5.310 1.00 97.75 91 GLN A CA 1
ATOM 714 C C . GLN A 1 91 ? 7.972 6.119 5.286 1.00 97.75 91 GLN A C 1
ATOM 716 O O . GLN A 1 91 ? 9.012 5.511 5.025 1.00 97.75 91 GLN A O 1
ATOM 721 N N . LYS A 1 92 ? 6.819 5.481 5.535 1.00 97.69 92 LYS A N 1
ATOM 722 C CA . LYS A 1 92 ? 6.694 4.021 5.514 1.00 97.69 92 LYS A CA 1
ATOM 723 C C . LYS A 1 92 ? 6.970 3.444 4.125 1.00 97.69 92 LYS A C 1
ATOM 725 O O . LYS A 1 92 ? 7.734 2.485 4.028 1.00 97.69 92 LYS A O 1
ATOM 730 N N . LEU A 1 93 ? 6.396 4.045 3.085 1.00 97.88 93 LEU A N 1
ATOM 731 C CA . LEU A 1 93 ? 6.636 3.703 1.683 1.00 97.88 93 LEU A CA 1
ATOM 732 C C . LEU A 1 93 ? 8.129 3.791 1.352 1.00 97.88 93 LEU A C 1
ATOM 734 O O . LEU A 1 93 ? 8.717 2.807 0.900 1.00 97.88 93 LEU A O 1
ATOM 738 N N . ARG A 1 94 ? 8.765 4.933 1.646 1.00 97.88 94 ARG A N 1
ATOM 739 C CA . ARG A 1 94 ? 10.190 5.160 1.350 1.00 97.88 94 ARG A CA 1
ATOM 740 C C . ARG A 1 94 ? 11.089 4.158 2.064 1.00 97.88 94 ARG A C 1
ATOM 742 O O . ARG A 1 94 ? 11.970 3.578 1.439 1.00 97.88 94 ARG A O 1
ATOM 749 N N . ALA A 1 95 ? 10.835 3.898 3.347 1.00 97.12 95 ALA A N 1
ATOM 750 C CA . ALA A 1 95 ? 11.597 2.920 4.120 1.00 97.12 95 ALA A CA 1
ATOM 751 C C . ALA A 1 95 ? 11.479 1.498 3.540 1.00 97.12 95 ALA A C 1
ATOM 753 O O . ALA A 1 95 ? 12.466 0.763 3.490 1.00 97.12 95 ALA A O 1
ATOM 754 N N . CYS A 1 96 ? 10.287 1.108 3.077 1.00 96.25 96 CYS A N 1
ATOM 755 C CA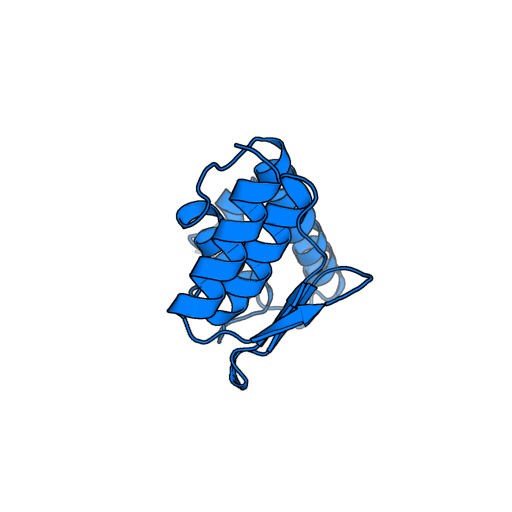 . CYS A 1 96 ? 10.064 -0.187 2.438 1.00 96.25 96 CYS A CA 1
ATOM 756 C C . CYS A 1 96 ? 10.788 -0.294 1.087 1.00 96.25 96 CYS A C 1
ATOM 758 O O . CYS A 1 96 ? 11.526 -1.259 0.880 1.00 96.25 96 CYS A O 1
ATOM 760 N N . LEU A 1 97 ? 10.654 0.700 0.202 1.00 96.94 97 LEU A N 1
ATOM 761 C CA . LEU A 1 97 ? 11.363 0.703 -1.085 1.00 96.94 97 LEU A CA 1
ATOM 762 C C . LEU A 1 97 ? 12.886 0.740 -0.902 1.00 96.94 97 LEU A C 1
ATOM 764 O O . LEU A 1 97 ? 13.598 0.010 -1.588 1.00 96.94 97 LEU A O 1
ATOM 768 N N . ALA A 1 98 ? 13.395 1.508 0.065 1.00 96.12 98 ALA A N 1
ATOM 769 C CA . ALA A 1 98 ? 14.821 1.551 0.384 1.00 96.12 98 ALA A CA 1
ATOM 770 C C . ALA A 1 98 ? 15.348 0.191 0.867 1.00 96.12 98 ALA A C 1
ATOM 772 O O . ALA A 1 98 ? 16.447 -0.217 0.494 1.00 96.12 98 ALA A O 1
ATOM 773 N N . SER A 1 99 ? 14.555 -0.548 1.652 1.00 94.44 99 SER A N 1
ATOM 774 C CA . SER A 1 99 ? 14.912 -1.905 2.079 1.00 94.44 99 SER A CA 1
ATOM 775 C C . SER A 1 99 ? 15.021 -2.866 0.892 1.00 94.44 99 SER A C 1
ATOM 777 O O . SER A 1 99 ? 15.978 -3.640 0.824 1.00 94.44 99 SER A O 1
ATOM 779 N N . TYR A 1 100 ? 14.096 -2.783 -0.068 1.00 92.81 100 TYR A N 1
ATOM 780 C CA . TYR A 1 100 ? 14.165 -3.573 -1.296 1.00 92.81 100 TYR A CA 1
ATOM 781 C C . TYR A 1 100 ? 15.324 -3.159 -2.205 1.00 92.81 100 TYR A C 1
ATOM 783 O O . TYR A 1 100 ? 15.997 -4.030 -2.753 1.00 92.81 100 TYR A O 1
ATOM 791 N N . MET A 1 101 ? 15.617 -1.864 -2.318 1.00 92.94 101 MET A N 1
ATOM 792 C CA . MET A 1 101 ? 16.790 -1.382 -3.047 1.00 92.94 101 MET A CA 1
ATOM 793 C C . MET A 1 101 ? 18.085 -1.923 -2.426 1.00 92.94 101 MET A C 1
ATOM 795 O O . MET A 1 101 ? 18.917 -2.492 -3.124 1.00 92.94 101 MET A O 1
ATOM 799 N N . HIS A 1 102 ? 18.230 -1.847 -1.100 1.00 92.25 102 HIS A N 1
ATOM 800 C CA . HIS A 1 102 ? 19.385 -2.408 -0.395 1.00 92.25 102 HIS A CA 1
ATOM 801 C C . HIS A 1 102 ? 19.520 -3.930 -0.588 1.00 92.25 102 HIS A C 1
ATOM 803 O O . HIS A 1 102 ? 20.623 -4.462 -0.709 1.00 92.25 102 HIS A O 1
ATOM 809 N N . TRP A 1 103 ? 18.398 -4.651 -0.629 1.00 90.88 103 TRP A N 1
ATOM 810 C CA . TRP A 1 103 ? 18.382 -6.076 -0.960 1.00 90.88 103 TRP A CA 1
ATOM 811 C C . TRP A 1 103 ? 18.859 -6.346 -2.396 1.00 90.88 103 TRP A C 1
ATOM 813 O O . TRP A 1 103 ? 19.634 -7.282 -2.607 1.00 90.88 103 TRP A O 1
ATOM 823 N N . ALA A 1 104 ? 18.417 -5.537 -3.362 1.00 90.19 104 ALA A N 1
ATOM 824 C CA . ALA A 1 104 ? 18.760 -5.682 -4.773 1.00 90.19 104 ALA A CA 1
ATOM 825 C C . ALA A 1 104 ? 20.248 -5.413 -5.025 1.00 90.19 104 ALA A C 1
ATOM 827 O O . ALA A 1 104 ? 20.920 -6.230 -5.653 1.00 90.19 104 ALA A O 1
ATOM 828 N N . THR A 1 105 ? 20.789 -4.328 -4.462 1.00 87.12 105 THR A N 1
ATOM 829 C CA . THR A 1 105 ? 22.207 -3.963 -4.616 1.00 87.12 105 THR A CA 1
ATOM 830 C C . THR A 1 105 ? 23.150 -4.995 -4.003 1.00 87.12 105 THR A C 1
ATOM 832 O O . THR A 1 105 ? 24.230 -5.230 -4.532 1.00 87.12 105 THR A O 1
ATOM 835 N N . ARG A 1 106 ? 22.737 -5.689 -2.935 1.00 86.75 106 ARG A N 1
ATOM 836 C CA . ARG A 1 106 ? 23.515 -6.791 -2.341 1.00 86.75 106 ARG A CA 1
ATOM 837 C C . ARG A 1 106 ? 23.495 -8.094 -3.141 1.00 86.75 106 ARG A C 1
ATOM 839 O O . ARG A 1 106 ? 24.334 -8.956 -2.901 1.00 86.75 106 ARG A O 1
ATOM 846 N N . ARG A 1 107 ? 22.542 -8.266 -4.059 1.00 80.06 107 ARG A N 1
ATOM 847 C CA . ARG A 1 107 ? 22.421 -9.436 -4.951 1.00 80.06 107 ARG A CA 1
ATOM 848 C C . ARG A 1 107 ? 22.895 -9.134 -6.384 1.00 80.06 107 ARG A C 1
ATOM 850 O O . ARG A 1 107 ? 22.563 -9.894 -7.292 1.00 80.06 107 ARG A O 1
ATOM 857 N N . SER A 1 108 ? 23.647 -8.043 -6.546 1.00 60.81 108 SER A N 1
ATOM 858 C CA . SER A 1 108 ? 23.982 -7.241 -7.741 1.00 60.81 108 SER A CA 1
ATOM 859 C C . SER A 1 108 ? 24.097 -7.905 -9.120 1.00 60.81 108 SER A C 1
ATOM 861 O O . SER A 1 108 ? 23.905 -7.203 -10.104 1.00 60.81 108 SER A O 1
ATOM 863 N N . ASN A 1 109 ? 24.336 -9.209 -9.254 1.00 61.94 109 ASN A N 1
ATOM 864 C CA . ASN A 1 109 ? 24.505 -9.835 -10.573 1.00 61.94 109 ASN A CA 1
ATOM 865 C C . ASN A 1 109 ? 23.213 -10.385 -11.208 1.00 61.94 109 ASN A C 1
ATOM 867 O O . ASN A 1 109 ? 23.243 -10.780 -12.369 1.00 61.94 109 ASN A O 1
ATOM 871 N N . HIS A 1 110 ? 22.084 -10.431 -10.489 1.00 69.69 110 HIS A N 1
ATOM 872 C CA . HIS A 1 110 ? 20.860 -11.081 -11.003 1.00 69.69 110 HIS A CA 1
ATOM 873 C C . HIS A 1 110 ? 19.568 -10.271 -10.850 1.00 69.69 110 HIS A C 1
ATOM 875 O O . HIS A 1 110 ? 18.502 -10.748 -11.240 1.00 69.69 110 HIS A O 1
ATOM 881 N N . VAL A 1 111 ? 19.626 -9.071 -10.268 1.00 82.50 111 VAL A N 1
ATOM 882 C CA . VAL A 1 111 ? 18.436 -8.230 -10.088 1.00 82.50 111 VAL A CA 1
ATOM 883 C C . VAL A 1 111 ? 18.464 -7.103 -11.110 1.00 82.50 111 VAL A C 1
ATOM 885 O O . VAL A 1 111 ? 19.296 -6.208 -11.025 1.00 82.50 111 VAL A O 1
ATOM 888 N N . SER A 1 112 ? 17.537 -7.149 -12.066 1.00 86.62 112 SER A N 1
ATOM 889 C CA . SER A 1 112 ? 17.296 -6.040 -12.989 1.00 86.62 112 SER A CA 1
ATOM 890 C C . SER A 1 112 ? 16.7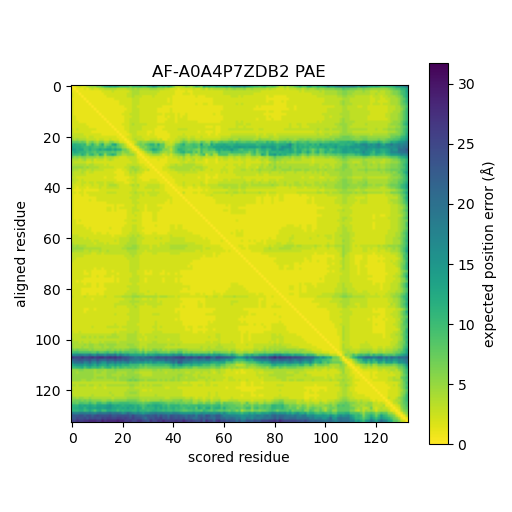20 -4.845 -12.219 1.00 86.62 112 SER A C 1
ATOM 892 O O . SER A 1 112 ? 15.738 -4.980 -11.478 1.00 86.62 112 SER A O 1
ATOM 894 N N . MET A 1 113 ? 17.382 -3.697 -12.365 1.00 90.88 113 MET A N 1
ATOM 895 C CA . MET A 1 113 ? 16.949 -2.423 -11.794 1.00 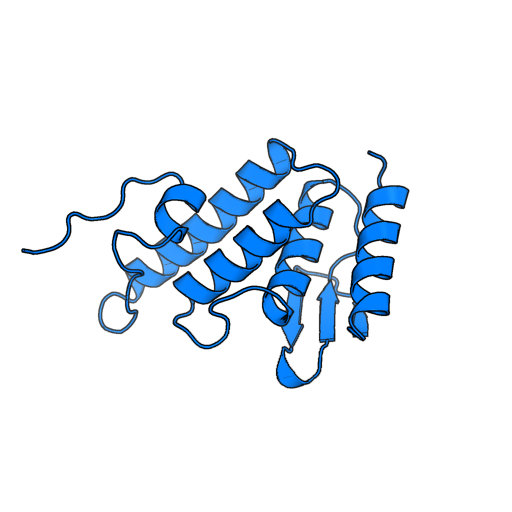90.88 113 MET A CA 1
ATOM 896 C C . MET A 1 113 ? 15.837 -1.805 -12.653 1.00 90.88 113 MET A C 1
ATOM 898 O O . MET A 1 113 ? 15.807 -2.057 -13.856 1.00 90.88 113 MET A O 1
ATOM 902 N N . PRO A 1 114 ? 14.920 -1.012 -12.067 1.00 93.25 114 PRO A N 1
ATOM 903 C CA . PRO A 1 114 ? 13.962 -0.236 -12.844 1.00 93.25 114 PRO A CA 1
ATOM 904 C C . PRO A 1 114 ? 14.676 0.758 -13.762 1.00 93.25 114 PRO A C 1
ATOM 906 O O . PRO A 1 114 ? 15.670 1.359 -13.350 1.00 93.25 114 PRO A O 1
ATOM 909 N N . GLU A 1 115 ? 14.123 0.974 -14.954 1.00 92.69 115 GLU A N 1
ATOM 910 C CA . GLU A 1 115 ? 14.592 2.009 -15.884 1.00 92.69 115 GLU A CA 1
ATOM 911 C C . GLU A 1 115 ? 14.627 3.396 -15.213 1.00 92.69 115 GLU A C 1
ATOM 913 O O . GLU A 1 115 ? 13.841 3.639 -14.283 1.00 92.69 115 GLU A O 1
ATOM 918 N N . PRO A 1 116 ? 15.503 4.318 -15.648 1.00 92.19 116 PRO A N 1
ATOM 919 C CA . PRO A 1 116 ? 15.623 5.653 -15.060 1.00 92.19 116 PRO A CA 1
ATOM 920 C C . PRO A 1 116 ? 14.302 6.433 -14.975 1.00 92.19 116 PRO A C 1
ATOM 922 O O . PRO A 1 116 ? 14.032 7.117 -13.991 1.00 92.19 116 PRO A O 1
ATOM 925 N N . GLU A 1 117 ? 13.427 6.289 -15.965 1.00 93.19 117 GLU A N 1
ATOM 926 C CA . GLU A 1 117 ? 12.138 6.980 -16.042 1.00 93.19 117 GLU A CA 1
ATOM 927 C C . GLU A 1 117 ? 11.053 6.307 -15.189 1.00 93.19 117 GLU A C 1
ATOM 929 O O . GLU A 1 117 ? 9.946 6.832 -15.039 1.00 93.19 117 GLU A O 1
ATOM 934 N N . HIS A 1 118 ? 11.335 5.133 -14.615 1.00 95.06 118 HIS A N 1
ATOM 935 C CA . HIS A 1 118 ? 10.351 4.393 -13.842 1.00 95.06 118 HIS A CA 1
ATOM 936 C C . HIS A 1 118 ? 9.970 5.169 -12.562 1.00 95.06 118 HIS A C 1
ATOM 938 O O . HIS A 1 118 ? 10.856 5.577 -11.801 1.00 95.06 118 HIS A O 1
ATOM 944 N N . PRO A 1 119 ? 8.670 5.275 -12.200 1.00 95.12 119 PRO A N 1
ATOM 945 C CA . PRO A 1 119 ? 8.212 6.000 -11.001 1.00 95.12 119 PRO A CA 1
ATOM 946 C C . PRO A 1 119 ? 8.795 5.514 -9.667 1.00 95.12 119 PRO A C 1
ATOM 948 O O . PRO A 1 119 ? 8.657 6.174 -8.638 1.00 95.12 119 PRO A O 1
ATOM 951 N N . PHE A 1 120 ? 9.470 4.364 -9.683 1.00 96.25 120 PHE A N 1
ATOM 952 C CA . PHE A 1 120 ? 10.181 3.803 -8.540 1.00 96.25 120 PHE A CA 1
ATOM 953 C C . PHE A 1 120 ? 11.156 4.819 -7.925 1.00 96.25 120 PHE A C 1
ATOM 955 O O . PHE A 1 120 ? 11.160 4.972 -6.706 1.00 96.25 120 PHE A O 1
ATOM 962 N N . TRP A 1 121 ? 11.934 5.543 -8.736 1.00 95.50 121 TRP A N 1
ATOM 963 C CA . TRP A 1 121 ? 12.959 6.475 -8.245 1.00 95.50 121 TRP A CA 1
ATOM 964 C C . TRP A 1 121 ? 12.346 7.671 -7.509 1.00 95.50 121 TRP A C 1
ATOM 966 O O . TRP A 1 121 ? 12.737 7.989 -6.382 1.00 95.50 121 TRP A O 1
ATOM 976 N N . ALA A 1 122 ? 11.288 8.253 -8.079 1.00 95.12 122 ALA A N 1
ATOM 977 C CA . ALA A 1 122 ? 10.528 9.331 -7.449 1.00 95.12 122 ALA A CA 1
ATOM 978 C C . ALA A 1 122 ? 9.872 8.884 -6.127 1.00 95.12 122 ALA A C 1
ATOM 980 O O . ALA A 1 122 ? 9.953 9.584 -5.110 1.00 95.12 122 ALA A O 1
ATOM 981 N N . LEU A 1 123 ? 9.266 7.690 -6.116 1.00 95.31 123 LEU A N 1
ATOM 982 C CA . LEU A 1 123 ? 8.674 7.093 -4.916 1.00 95.31 123 LEU A CA 1
ATOM 983 C C . LEU A 1 123 ? 9.725 6.805 -3.838 1.00 95.31 123 LEU A C 1
ATOM 985 O O . LEU A 1 123 ? 9.488 7.067 -2.660 1.00 95.31 123 LEU A O 1
ATOM 989 N N . LEU A 1 124 ? 10.903 6.319 -4.230 1.00 94.50 124 LEU A N 1
ATOM 990 C CA . LEU A 1 124 ? 12.02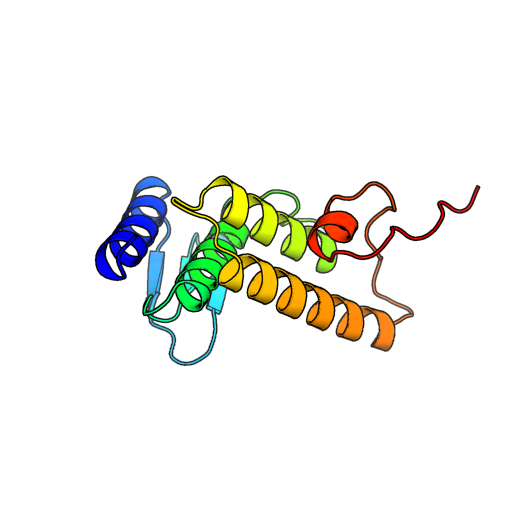8 6.105 -3.326 1.00 94.50 124 LEU A CA 1
ATOM 991 C C . LEU A 1 124 ? 12.555 7.437 -2.765 1.00 94.50 124 LEU A C 1
ATOM 993 O O . LEU A 1 124 ? 12.900 7.520 -1.587 1.00 94.50 124 LEU A O 1
ATOM 997 N N . GLY A 1 125 ? 12.520 8.509 -3.562 1.00 91.56 1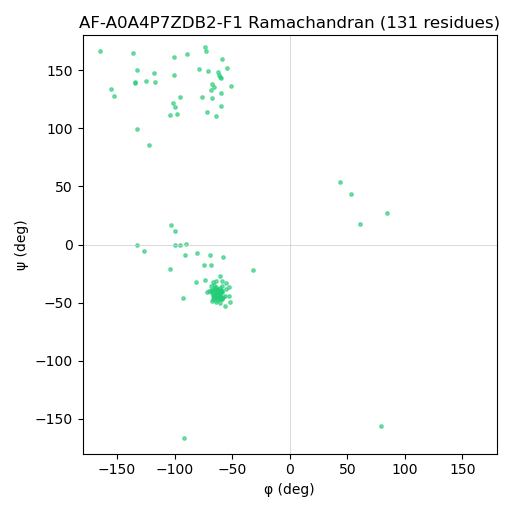25 GLY A N 1
ATOM 998 C CA . GLY A 1 125 ? 13.077 9.822 -3.209 1.00 91.56 125 GLY A CA 1
ATOM 999 C C . GLY A 1 125 ? 14.558 9.930 -3.493 1.00 91.56 125 GLY A C 1
ATOM 1000 O O . GLY A 1 125 ? 15.260 10.661 -2.802 1.00 91.56 125 GLY A O 1
ATOM 1001 N N . GLN A 1 126 ? 15.026 9.158 -4.465 1.00 86.12 126 GLN A N 1
ATOM 1002 C CA . GLN A 1 126 ? 16.395 9.190 -4.945 1.00 86.12 126 GLN A CA 1
ATOM 1003 C C . GLN A 1 126 ? 16.381 9.595 -6.418 1.00 86.12 126 GLN A C 1
ATOM 1005 O O . GLN A 1 126 ? 15.414 9.278 -7.118 1.00 86.12 126 GLN A O 1
ATOM 1010 N N . PRO A 1 127 ? 17.417 10.304 -6.893 1.00 84.44 127 PRO A N 1
ATOM 1011 C CA . PRO A 1 127 ? 17.564 10.542 -8.318 1.00 84.44 127 PRO A CA 1
ATOM 1012 C C . PRO A 1 127 ? 17.670 9.201 -9.048 1.00 84.44 127 PRO A C 1
ATOM 1014 O O . PRO A 1 127 ? 18.254 8.243 -8.531 1.00 84.44 127 PRO A O 1
ATOM 1017 N N . ALA A 1 128 ? 17.082 9.140 -10.238 1.00 84.00 128 ALA A N 1
ATOM 1018 C CA . ALA A 1 128 ? 17.280 8.018 -11.135 1.00 84.00 128 ALA A CA 1
ATOM 1019 C C . ALA A 1 128 ? 18.765 7.915 -11.533 1.00 84.00 128 ALA A C 1
ATOM 1021 O O . ALA A 1 128 ? 19.442 8.946 -11.604 1.00 84.00 128 ALA A O 1
ATOM 1022 N N . PRO A 1 129 ? 19.288 6.703 -11.786 1.00 81.88 129 PRO A N 1
ATOM 1023 C CA . PRO A 1 129 ? 20.603 6.557 -12.392 1.00 81.88 129 PRO A CA 1
ATOM 1024 C C . PRO A 1 129 ? 20.601 7.213 -13.777 1.00 81.88 129 PRO A C 1
ATOM 1026 O O . PRO A 1 129 ? 19.585 7.188 -14.470 1.00 81.88 129 PRO A O 1
ATOM 1029 N N . GLU A 1 130 ? 21.726 7.802 -14.181 1.00 77.19 130 GLU A N 1
ATOM 1030 C CA . GLU A 1 130 ? 21.846 8.360 -15.528 1.00 77.19 130 GLU A CA 1
ATOM 1031 C C . GLU A 1 130 ? 21.629 7.249 -16.562 1.00 77.19 130 GLU A C 1
ATOM 1033 O O . GLU A 1 130 ? 22.218 6.167 -16.461 1.00 77.19 130 GLU A O 1
ATOM 1038 N N . ALA A 1 131 ? 20.757 7.504 -17.541 1.00 64.25 131 ALA A N 1
ATOM 1039 C CA . ALA A 1 131 ? 20.574 6.600 -18.664 1.00 64.25 131 ALA A CA 1
ATOM 1040 C C . ALA A 1 131 ? 21.923 6.461 -19.379 1.00 64.25 131 ALA A C 1
ATOM 1042 O O . ALA A 1 131 ? 22.494 7.450 -19.839 1.00 64.25 131 ALA A O 1
ATOM 1043 N N . SER A 1 132 ? 22.458 5.240 -19.434 1.00 56.53 132 SER A N 1
ATOM 1044 C CA . SER A 1 132 ? 23.657 4.978 -20.228 1.00 56.53 132 SER A CA 1
ATOM 1045 C C . SER A 1 132 ? 23.297 5.219 -21.694 1.00 56.53 132 SER A C 1
ATOM 1047 O O . SER A 1 132 ? 22.453 4.508 -22.236 1.00 56.53 132 SER A O 1
ATOM 1049 N N . SER A 1 133 ? 23.861 6.284 -22.271 1.00 42.84 133 SER A N 1
ATOM 1050 C CA . SER A 1 133 ? 23.725 6.636 -23.692 1.00 42.84 133 SER A CA 1
ATOM 1051 C C . SER A 1 133 ? 24.474 5.660 -24.591 1.00 42.84 133 SER A C 1
ATOM 1053 O O . SER A 1 133 ? 25.515 5.130 -24.138 1.00 42.84 133 SER A O 1
#

Nearest PDB structures (foldseek):
  4n1y-assembly2_C  TM=3.251E-01  e=5.509E+00  Magallana gigas

Secondary structure (DSSP, 8-state):
--HHHHHHHHHHHHHHTTPEEEE-SSS-EEEGGGTEEEE----SHHHHHHHHHHHHHHHSTTTTS-HHHHHHHHHHHHHHH-SS--HHHHHHHHHHHHHHHHHHHHTTTS-PPPPTTSTHHHHHTSPPPPP--